Protein AF-A0AAD8WHF0-F1 (afdb_monomer_lite)

Secondary structure (DSSP, 8-state):
------BPPPPSSTT--PPPB--S-GGGS-HHHHHHHHHHHHHTT--HHHHHHHHHHHHHHHHHHHHHHHHHHHHHHT-

Sequence (79 aa):
MIDTLSVKQPAANDDEELIAYEGPDFNDLDENLQRAFHKYLELRGISPFTTNFLHEYMINKDSREYLFWLNKLKDFVKQ

pLDDT: mean 90.44, std 10.34, range [58.06, 98.5]

Structure (mmCIF, N/CA/C/O backbone):
data_AF-A0AAD8WHF0-F1
#
_entry.id   AF-A0AAD8WHF0-F1
#
loop_
_atom_site.group_PDB
_atom_site.id
_atom_site.type_symbol
_atom_site.label_atom_id
_atom_site.label_alt_id
_atom_site.label_comp_id
_atom_site.label_asym_id
_atom_site.label_entity_id
_atom_site.label_seq_id
_atom_site.pdbx_PDB_ins_code
_atom_site.Cartn_x
_atom_site.Cartn_y
_atom_site.Cartn_z
_atom_site.occupancy
_atom_site.B_iso_or_equiv
_atom_site.auth_seq_id
_atom_site.auth_comp_id
_atom_site.auth_asym_id
_atom_site.auth_atom_id
_atom_site.pdbx_PDB_model_num
ATOM 1 N N . MET A 1 1 ? 3.709 -5.564 -2.983 1.00 74.81 1 MET A N 1
ATOM 2 C CA . MET A 1 1 ? 3.811 -5.969 -4.401 1.00 74.81 1 MET A CA 1
ATOM 3 C C . MET A 1 1 ? 2.778 -5.161 -5.170 1.00 74.81 1 MET A C 1
ATOM 5 O O . MET A 1 1 ? 1.751 -4.854 -4.574 1.00 74.81 1 MET A O 1
ATOM 9 N N . ILE A 1 2 ? 3.072 -4.734 -6.400 1.00 87.50 2 ILE A N 1
ATOM 10 C CA . ILE A 1 2 ? 2.052 -4.127 -7.269 1.00 87.50 2 ILE A CA 1
ATOM 11 C C . ILE A 1 2 ? 1.231 -5.278 -7.839 1.00 87.50 2 ILE A C 1
ATOM 13 O O . ILE A 1 2 ? 1.816 -6.202 -8.392 1.00 87.50 2 ILE A O 1
ATOM 17 N N . ASP A 1 3 ? -0.083 -5.226 -7.647 1.00 86.69 3 ASP A N 1
ATOM 18 C CA . ASP A 1 3 ? -0.996 -6.299 -8.051 1.00 86.69 3 ASP A CA 1
ATOM 19 C C . ASP A 1 3 ? -1.502 -6.085 -9.486 1.00 86.69 3 ASP A C 1
ATOM 21 O O . ASP A 1 3 ? -1.390 -6.959 -10.336 1.00 86.69 3 ASP A O 1
ATOM 25 N N . THR A 1 4 ? -1.955 -4.867 -9.805 1.00 88.00 4 THR A N 1
ATOM 26 C CA . THR A 1 4 ? -2.534 -4.535 -11.117 1.00 88.00 4 THR A CA 1
ATOM 27 C C . THR A 1 4 ? -2.173 -3.111 -11.538 1.00 88.00 4 THR A C 1
ATOM 29 O O . THR A 1 4 ? -1.992 -2.227 -10.694 1.00 88.00 4 THR A O 1
ATOM 32 N N . LEU A 1 5 ? -2.096 -2.870 -12.850 1.00 88.81 5 LEU A N 1
ATOM 33 C CA . LEU A 1 5 ? -1.897 -1.545 -13.438 1.00 88.81 5 LEU A CA 1
ATOM 34 C C . LEU A 1 5 ? -2.970 -1.251 -14.480 1.00 88.81 5 LEU A C 1
ATOM 36 O O . LEU A 1 5 ? -2.937 -1.808 -15.565 1.00 88.81 5 LEU A O 1
ATOM 40 N N . SER A 1 6 ? -3.851 -0.292 -14.204 1.00 88.44 6 SER A N 1
ATOM 41 C CA . SER A 1 6 ? -4.847 0.140 -15.184 1.00 88.44 6 SER A CA 1
ATOM 42 C C . SER A 1 6 ? -4.593 1.552 -15.705 1.00 88.44 6 SER A C 1
ATOM 44 O O . SER A 1 6 ? -4.235 2.462 -14.953 1.00 88.44 6 SER A O 1
ATOM 46 N N . VAL A 1 7 ? -4.804 1.739 -17.008 1.00 86.62 7 VAL A N 1
ATOM 47 C CA . VAL A 1 7 ? -4.761 3.043 -17.673 1.00 86.62 7 VAL A CA 1
ATOM 48 C C . VAL A 1 7 ? -6.182 3.484 -18.003 1.00 86.62 7 VAL A C 1
ATOM 50 O O . VAL A 1 7 ? -6.880 2.858 -18.804 1.00 86.62 7 VAL A O 1
ATOM 53 N N . LYS A 1 8 ? -6.591 4.604 -17.404 1.00 84.88 8 LYS A N 1
ATOM 54 C CA . LYS A 1 8 ? -7.842 5.298 -17.722 1.00 84.88 8 LYS A CA 1
ATOM 55 C C . LYS A 1 8 ? -7.563 6.434 -18.699 1.00 84.88 8 LYS A C 1
ATOM 57 O O . LYS A 1 8 ? -6.646 7.226 -18.478 1.00 84.88 8 LYS A O 1
ATOM 62 N N . GLN A 1 9 ? -8.352 6.523 -19.767 1.00 79.75 9 GLN A N 1
ATOM 63 C CA . GLN A 1 9 ? -8.385 7.737 -20.580 1.00 79.75 9 GLN A CA 1
ATOM 64 C C . GLN A 1 9 ? -9.109 8.843 -19.803 1.00 79.75 9 GLN A C 1
ATOM 66 O O . GLN A 1 9 ? -10.056 8.546 -19.073 1.00 79.75 9 GLN A O 1
ATOM 71 N N . PRO A 1 10 ? -8.672 10.107 -19.927 1.00 74.00 10 PRO A N 1
ATOM 72 C CA . PRO A 1 10 ? -9.416 11.220 -19.357 1.00 74.00 10 PRO A CA 1
ATOM 73 C C . PRO A 1 10 ? -10.791 11.277 -20.031 1.00 74.00 10 PRO A C 1
ATOM 75 O O . PRO A 1 10 ? -10.871 11.420 -21.252 1.00 74.00 10 PRO A O 1
ATOM 78 N N . ALA A 1 11 ? -11.856 11.109 -19.247 1.00 70.50 11 ALA A N 1
ATOM 79 C CA . ALA A 1 11 ? -13.219 11.193 -19.754 1.00 70.50 11 ALA A CA 1
ATOM 80 C C . ALA A 1 11 ? -13.505 12.623 -20.236 1.00 70.50 11 ALA A C 1
ATOM 82 O O . ALA A 1 11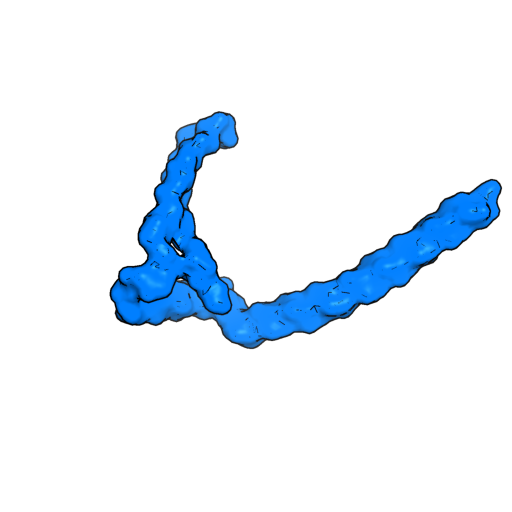 ? -13.030 13.594 -19.642 1.00 70.50 11 ALA A O 1
ATOM 83 N N . ALA A 1 12 ? -14.262 12.759 -21.328 1.00 68.56 12 ALA A N 1
ATOM 84 C CA . ALA A 1 12 ? -14.673 14.071 -21.824 1.00 68.56 12 ALA A CA 1
ATOM 85 C C . ALA A 1 12 ? -15.714 14.731 -20.898 1.00 68.56 12 ALA A C 1
ATOM 87 O O . ALA A 1 12 ? -15.780 15.956 -20.851 1.00 68.56 12 ALA A O 1
ATOM 88 N N . ASN A 1 13 ? -16.479 13.922 -20.151 1.00 68.38 13 ASN A N 1
ATOM 89 C CA . ASN A 1 13 ? -17.458 14.320 -19.138 1.00 68.38 13 ASN A CA 1
ATOM 90 C C . ASN A 1 13 ? -17.416 13.327 -17.958 1.00 68.38 13 ASN A C 1
ATOM 92 O O . ASN A 1 13 ? -17.132 12.150 -18.172 1.00 68.38 13 ASN A O 1
ATOM 96 N N . ASP A 1 14 ? -17.750 13.772 -16.742 1.00 64.56 14 ASP A N 1
ATOM 97 C CA . ASP A 1 14 ? -17.690 12.951 -15.513 1.00 64.56 14 ASP A CA 1
ATOM 98 C C . ASP A 1 14 ? -18.641 11.730 -15.519 1.00 64.56 14 ASP A C 1
ATOM 100 O O . ASP A 1 14 ? -18.456 10.801 -14.734 1.00 64.56 14 ASP A O 1
ATOM 104 N N . ASP A 1 15 ? -19.623 11.704 -16.427 1.00 64.94 15 ASP A N 1
ATOM 105 C CA . ASP A 1 15 ? -20.645 10.653 -16.533 1.00 64.94 15 ASP A CA 1
ATOM 106 C C . ASP A 1 15 ? -20.242 9.482 -17.458 1.00 64.94 15 ASP A C 1
ATOM 108 O O . ASP A 1 15 ? -20.918 8.452 -17.495 1.00 64.94 15 ASP A O 1
ATOM 112 N N . GLU A 1 16 ? -19.152 9.615 -18.224 1.00 65.44 16 GLU A N 1
ATOM 113 C CA . GLU A 1 16 ? -18.636 8.550 -19.094 1.00 65.44 16 GLU A CA 1
ATOM 114 C C . GLU A 1 16 ? -17.589 7.712 -18.353 1.00 65.44 16 GLU A C 1
ATOM 116 O O . GLU A 1 16 ? -16.380 7.937 -18.449 1.00 65.44 16 GLU A O 1
ATOM 121 N N . GLU A 1 17 ? -18.047 6.694 -17.624 1.00 66.75 17 GLU A N 1
ATOM 122 C CA . GLU A 1 17 ? -17.152 5.682 -17.063 1.00 66.75 17 GLU A CA 1
ATOM 123 C C . GLU A 1 17 ? -16.675 4.734 -18.176 1.00 66.75 17 GLU A C 1
ATOM 125 O O . GLU A 1 17 ? -17.249 3.676 -18.438 1.00 66.75 17 GLU A O 1
ATOM 130 N N . LEU A 1 18 ? -15.620 5.138 -18.886 1.00 72.12 18 LEU A N 1
ATOM 131 C CA . LEU A 1 18 ? -14.946 4.267 -19.845 1.00 72.12 18 LEU A CA 1
ATOM 132 C C . LEU A 1 18 ? -14.250 3.123 -19.101 1.00 72.12 18 LEU A C 1
ATOM 134 O O . LEU A 1 18 ? -13.505 3.351 -18.141 1.00 72.12 18 LEU A O 1
ATOM 138 N N . ILE A 1 19 ? -14.465 1.892 -19.579 1.00 78.12 19 ILE A N 1
ATOM 139 C CA . ILE A 1 19 ? -13.782 0.706 -19.055 1.00 78.12 19 ILE A CA 1
ATOM 140 C C . ILE A 1 19 ? -12.280 0.929 -19.205 1.00 78.12 19 ILE A C 1
ATOM 142 O O . ILE A 1 19 ? -11.764 1.166 -20.299 1.00 78.12 19 ILE A O 1
ATOM 146 N N . ALA A 1 20 ? -11.589 0.882 -18.075 1.00 82.38 20 ALA A N 1
ATOM 147 C CA . ALA A 1 20 ? -10.164 1.109 -18.026 1.00 82.38 20 ALA A CA 1
ATOM 148 C C . ALA A 1 20 ? -9.429 -0.078 -18.653 1.00 82.38 20 ALA A C 1
ATOM 150 O O . ALA A 1 20 ? -9.807 -1.231 -18.451 1.00 82.38 20 ALA A O 1
ATOM 151 N N . TYR A 1 21 ? -8.361 0.187 -19.402 1.00 83.12 21 TYR A N 1
ATOM 152 C CA . TYR A 1 21 ? -7.517 -0.898 -19.883 1.00 83.12 21 TYR A CA 1
ATOM 153 C C . TYR A 1 21 ? -6.707 -1.430 -18.700 1.00 83.12 21 TYR A C 1
ATOM 155 O O . TYR A 1 21 ? -5.910 -0.690 -18.125 1.00 83.12 21 TYR A O 1
ATOM 163 N N . GLU A 1 22 ? -6.942 -2.679 -18.305 1.00 82.94 22 GLU A N 1
ATOM 164 C CA . GLU A 1 22 ? -6.285 -3.320 -17.151 1.00 82.94 22 GLU A CA 1
ATOM 165 C C . GLU A 1 22 ? -4.882 -3.850 -17.461 1.00 82.94 22 GLU A C 1
ATOM 167 O O . GLU A 1 22 ? -4.115 -4.110 -16.543 1.00 82.94 22 GLU A O 1
ATOM 172 N N . GLY A 1 23 ? -4.520 -3.961 -18.742 1.00 83.12 23 GLY A N 1
ATOM 173 C CA . GLY A 1 23 ? -3.205 -4.458 -19.137 1.00 83.12 23 GLY A CA 1
ATOM 174 C C . GLY A 1 23 ? -2.957 -5.931 -18.790 1.00 83.12 23 GLY A C 1
ATOM 175 O O . GLY A 1 23 ? -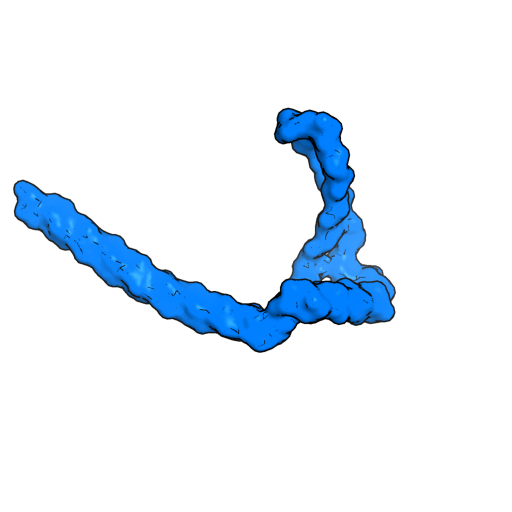3.860 -6.632 -18.340 1.00 83.12 23 GLY A O 1
ATOM 176 N N . PRO A 1 24 ? -1.744 -6.432 -19.079 1.00 90.44 24 PRO A N 1
ATOM 177 C CA . PRO A 1 24 ? -1.295 -7.724 -18.570 1.00 90.44 24 PRO A CA 1
ATOM 178 C C . PRO A 1 24 ? -1.025 -7.644 -17.060 1.00 90.44 24 PRO A C 1
ATOM 180 O O . PRO A 1 24 ? -0.812 -6.553 -16.520 1.00 90.44 24 PRO A O 1
ATOM 183 N N . ASP A 1 25 ? -0.953 -8.802 -16.403 1.00 90.62 25 ASP A N 1
ATOM 184 C CA . ASP A 1 25 ? -0.515 -8.882 -15.010 1.00 90.62 25 ASP A CA 1
ATOM 185 C C . ASP A 1 25 ? 0.852 -8.214 -14.833 1.00 90.62 25 ASP A C 1
ATOM 187 O O . ASP A 1 25 ? 1.749 -8.338 -15.672 1.00 90.62 25 ASP A O 1
ATOM 191 N N . PHE A 1 26 ? 1.039 -7.505 -13.716 1.00 91.75 26 PHE A N 1
ATOM 192 C CA . PHE A 1 26 ? 2.271 -6.745 -13.484 1.00 91.75 26 PHE A CA 1
ATOM 193 C C . PHE A 1 26 ? 3.520 -7.634 -13.541 1.00 91.75 26 PHE A C 1
ATOM 195 O O . PHE A 1 26 ? 4.560 -7.218 -14.052 1.00 91.75 26 PHE A O 1
ATOM 202 N N . ASN A 1 27 ? 3.397 -8.866 -13.043 1.00 91.81 27 ASN A N 1
ATOM 203 C CA . ASN A 1 27 ? 4.483 -9.842 -13.001 1.00 91.81 27 ASN A CA 1
ATOM 204 C C . ASN A 1 27 ? 4.894 -10.344 -14.395 1.00 91.81 27 ASN A C 1
ATOM 206 O O . ASN A 1 27 ? 6.031 -10.786 -14.552 1.00 91.81 27 ASN A O 1
ATOM 210 N N . ASP A 1 28 ? 4.014 -10.227 -15.393 1.00 93.62 28 ASP A N 1
ATOM 211 C CA . ASP A 1 28 ? 4.276 -10.634 -16.777 1.00 93.62 28 ASP A CA 1
ATOM 212 C C . ASP A 1 28 ? 4.955 -9.523 -17.602 1.00 93.62 28 ASP A C 1
ATOM 214 O O . ASP A 1 28 ? 5.345 -9.735 -18.753 1.00 93.62 28 ASP A O 1
ATOM 218 N N . LEU A 1 29 ? 5.112 -8.320 -17.038 1.00 93.31 29 LEU A N 1
ATOM 219 C CA . LEU A 1 29 ? 5.825 -7.217 -17.683 1.00 93.31 29 LEU A CA 1
ATOM 220 C C . LEU A 1 29 ? 7.338 -7.472 -17.732 1.00 93.31 29 LEU A C 1
ATOM 222 O O . LEU A 1 29 ? 7.901 -8.123 -16.857 1.00 93.31 29 LEU A O 1
ATOM 226 N N . ASP A 1 30 ? 8.025 -6.856 -18.698 1.00 95.94 30 ASP A N 1
ATOM 227 C CA . ASP A 1 30 ? 9.493 -6.836 -18.737 1.00 95.94 30 ASP A CA 1
ATOM 228 C C . ASP A 1 30 ? 10.089 -6.311 -17.416 1.00 95.94 30 ASP A C 1
ATOM 230 O O . ASP A 1 30 ? 9.637 -5.303 -16.866 1.00 95.94 30 ASP A O 1
ATOM 234 N N . GLU A 1 31 ? 11.151 -6.948 -16.922 1.00 96.06 31 GLU A N 1
ATOM 235 C CA . GLU A 1 31 ? 11.768 -6.605 -15.634 1.00 96.06 31 GLU A CA 1
ATOM 236 C C . GLU A 1 31 ? 12.273 -5.152 -15.570 1.00 96.06 31 GLU A C 1
ATOM 238 O O . GLU A 1 31 ? 12.255 -4.517 -14.510 1.00 96.06 31 GLU A O 1
ATOM 243 N N . ASN A 1 32 ? 12.740 -4.578 -16.687 1.00 97.50 32 ASN A N 1
ATOM 244 C CA . ASN A 1 32 ? 13.146 -3.170 -16.715 1.00 97.50 32 ASN A CA 1
ATOM 245 C C . ASN A 1 32 ? 11.939 -2.252 -16.565 1.00 97.50 32 ASN A C 1
ATOM 247 O O . ASN A 1 32 ? 12.034 -1.232 -15.881 1.00 97.50 32 ASN A O 1
ATOM 251 N N . LEU A 1 33 ? 10.812 -2.623 -17.171 1.00 95.25 33 LEU A N 1
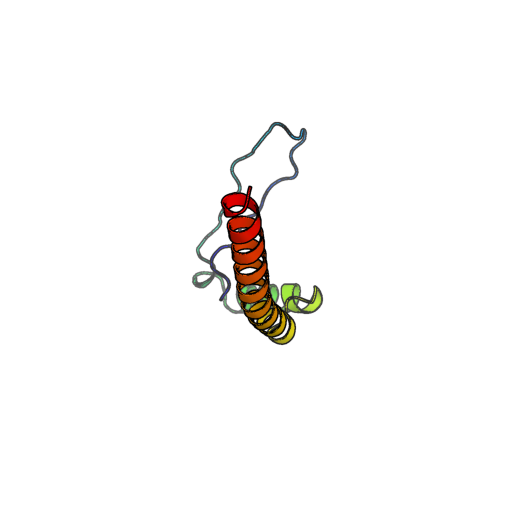ATOM 252 C CA . LEU A 1 33 ? 9.567 -1.879 -17.063 1.00 95.25 33 LEU A CA 1
ATOM 253 C C . LEU A 1 33 ? 9.004 -1.948 -15.637 1.00 95.25 33 LEU A C 1
ATOM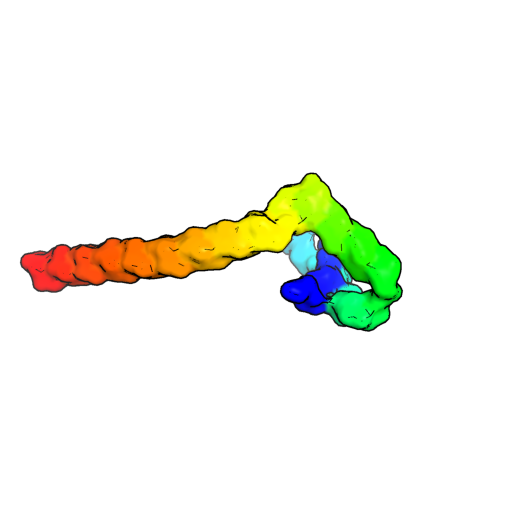 255 O O . LEU A 1 33 ? 8.659 -0.908 -15.076 1.00 95.25 33 LEU A O 1
ATOM 259 N N . GLN A 1 34 ? 9.012 -3.126 -15.005 1.00 95.50 34 GLN A N 1
ATOM 260 C CA . GLN A 1 34 ? 8.632 -3.274 -13.594 1.00 95.50 34 GLN A CA 1
ATOM 261 C C . GLN A 1 34 ? 9.491 -2.376 -12.686 1.00 95.50 34 GLN A C 1
ATOM 263 O O . GLN A 1 34 ? 8.971 -1.613 -11.866 1.00 95.50 34 GLN A O 1
ATOM 268 N N . ARG A 1 35 ? 10.820 -2.390 -12.875 1.00 95.94 35 ARG A N 1
ATOM 269 C CA . ARG A 1 35 ? 11.750 -1.521 -12.132 1.00 95.94 35 ARG A CA 1
ATOM 270 C C . ARG A 1 35 ? 11.497 -0.036 -12.382 1.00 95.94 35 ARG A C 1
ATOM 272 O O . ARG A 1 35 ? 11.587 0.762 -11.447 1.00 95.94 35 ARG A O 1
ATOM 279 N N . ALA A 1 36 ? 11.171 0.349 -13.615 1.00 97.00 36 ALA A N 1
ATOM 280 C CA . ALA A 1 36 ? 10.841 1.730 -13.950 1.00 97.00 36 ALA A CA 1
ATOM 281 C C . ALA A 1 36 ? 9.569 2.201 -13.228 1.00 97.00 36 ALA A C 1
ATOM 283 O O . ALA A 1 36 ? 9.564 3.309 -12.689 1.00 97.00 36 ALA A O 1
ATOM 284 N N . PHE A 1 37 ? 8.535 1.357 -13.142 1.00 95.31 37 PHE A N 1
ATOM 285 C CA . PHE A 1 37 ? 7.329 1.661 -12.368 1.00 95.31 37 PHE A CA 1
ATOM 286 C C . PHE A 1 37 ? 7.621 1.818 -10.876 1.00 95.31 37 PHE A C 1
ATOM 288 O O . PHE A 1 37 ? 7.194 2.806 -10.277 1.00 95.31 37 PHE A O 1
ATOM 295 N N . HIS A 1 38 ? 8.405 0.915 -10.282 1.00 95.38 38 HIS A N 1
ATOM 296 C CA . HIS A 1 38 ? 8.819 1.054 -8.884 1.00 95.38 38 HIS A CA 1
ATOM 297 C C . HIS A 1 38 ? 9.568 2.367 -8.634 1.00 95.38 38 HIS A C 1
ATOM 299 O O . HIS A 1 38 ? 9.203 3.118 -7.732 1.00 95.38 38 HIS A O 1
ATOM 305 N N . LYS A 1 39 ? 10.539 2.709 -9.488 1.00 96.88 39 LYS A N 1
ATOM 306 C CA . LYS A 1 39 ? 11.270 3.978 -9.388 1.00 96.88 39 LYS A CA 1
ATOM 307 C C . LYS A 1 39 ? 10.352 5.194 -9.547 1.00 96.88 39 LYS A C 1
ATOM 309 O O . LYS A 1 39 ? 10.522 6.190 -8.847 1.00 96.88 39 LYS A O 1
ATOM 314 N N . TYR A 1 40 ? 9.385 5.136 -10.463 1.00 96.38 40 TYR A N 1
ATOM 315 C CA . TYR A 1 40 ? 8.407 6.208 -10.650 1.00 96.38 40 TYR A CA 1
ATOM 316 C C . TYR A 1 40 ? 7.574 6.446 -9.381 1.00 96.38 40 TYR A C 1
ATOM 318 O O . TYR A 1 40 ? 7.407 7.593 -8.964 1.00 96.38 40 TYR A O 1
ATOM 326 N N . LEU A 1 41 ? 7.094 5.375 -8.743 1.00 96.25 41 LEU A N 1
ATOM 327 C CA . LEU A 1 41 ? 6.338 5.446 -7.489 1.00 96.25 41 LEU A CA 1
ATOM 328 C C . LEU A 1 41 ? 7.194 5.992 -6.338 1.00 96.25 41 LEU A C 1
ATOM 330 O O . LEU A 1 41 ? 6.743 6.882 -5.614 1.00 96.25 41 LEU A O 1
ATOM 334 N N . GLU A 1 42 ? 8.445 5.546 -6.222 1.00 96.19 42 GLU A N 1
ATOM 335 C CA . GLU A 1 42 ? 9.381 6.052 -5.211 1.00 96.19 42 GLU A CA 1
ATOM 336 C C . GLU A 1 42 ? 9.614 7.560 -5.343 1.00 96.19 42 GLU A C 1
ATOM 338 O O . GLU A 1 42 ? 9.553 8.281 -4.347 1.00 96.19 42 GLU A O 1
ATOM 343 N N . LEU A 1 43 ? 9.795 8.068 -6.568 1.00 97.38 43 LEU A N 1
ATOM 344 C CA . LEU A 1 43 ? 9.941 9.506 -6.832 1.00 97.38 43 LEU A CA 1
ATOM 345 C C . LEU A 1 43 ? 8.688 10.317 -6.464 1.00 97.38 43 LEU A C 1
ATOM 347 O O . LEU A 1 43 ? 8.785 11.515 -6.199 1.00 97.38 43 LEU A O 1
ATOM 351 N N . ARG A 1 44 ? 7.513 9.681 -6.427 1.00 96.31 44 ARG A N 1
ATOM 352 C CA . ARG A 1 44 ? 6.252 10.274 -5.951 1.00 96.31 44 ARG A CA 1
ATOM 353 C C . ARG A 1 44 ? 6.059 10.135 -4.437 1.00 96.31 44 ARG A C 1
ATOM 355 O O . ARG A 1 44 ? 5.013 10.522 -3.925 1.00 96.31 44 ARG A O 1
ATOM 362 N N . GLY A 1 45 ? 7.046 9.599 -3.721 1.00 95.62 45 GLY A N 1
ATOM 363 C CA . GLY A 1 45 ? 6.994 9.385 -2.276 1.00 95.62 45 GLY A CA 1
ATOM 364 C C . GLY A 1 45 ? 6.328 8.073 -1.864 1.00 95.62 45 GLY A C 1
ATOM 365 O O . GLY A 1 45 ? 6.195 7.816 -0.667 1.00 95.62 45 GLY A O 1
ATOM 366 N N . ILE A 1 46 ? 5.942 7.215 -2.812 1.00 96.31 46 ILE A N 1
ATOM 367 C CA . ILE A 1 46 ? 5.459 5.860 -2.532 1.00 96.31 46 ILE A CA 1
ATOM 368 C C . ILE A 1 46 ? 6.690 4.956 -2.445 1.00 96.31 46 ILE A C 1
ATOM 370 O O . ILE A 1 46 ? 7.136 4.368 -3.425 1.00 96.31 46 ILE A O 1
ATOM 374 N N . SER A 1 47 ? 7.270 4.907 -1.250 1.00 95.00 47 SER A N 1
ATOM 375 C CA . SER A 1 47 ? 8.479 4.146 -0.933 1.00 95.00 47 SER A CA 1
ATOM 376 C C . SER A 1 47 ? 8.195 3.103 0.154 1.00 95.00 47 SER A C 1
ATOM 378 O O . SER A 1 47 ? 7.198 3.247 0.871 1.00 95.00 47 SER A O 1
ATOM 380 N N . PRO A 1 48 ? 9.084 2.111 0.360 1.00 93.12 48 PRO A N 1
ATOM 381 C CA . PRO A 1 48 ? 8.955 1.156 1.462 1.00 93.12 48 PRO A CA 1
ATOM 382 C C . PRO A 1 48 ? 8.807 1.821 2.840 1.00 93.12 48 PRO A C 1
ATOM 384 O O . PRO A 1 48 ? 8.072 1.336 3.698 1.00 93.12 48 PRO A O 1
ATOM 387 N N . PHE A 1 49 ? 9.464 2.967 3.054 1.00 95.56 49 PHE A N 1
ATOM 388 C CA . PHE A 1 49 ? 9.316 3.745 4.285 1.00 95.56 49 PHE A CA 1
ATOM 389 C C . PHE A 1 49 ? 7.878 4.252 4.459 1.00 95.56 49 PHE A C 1
ATOM 391 O O . PHE A 1 49 ? 7.270 4.045 5.509 1.00 95.56 49 PHE A O 1
ATOM 398 N N . THR A 1 50 ? 7.314 4.868 3.418 1.00 96.19 50 THR A N 1
ATOM 399 C CA . THR A 1 50 ? 5.951 5.415 3.438 1.00 96.19 50 THR A CA 1
ATOM 400 C C . THR A 1 50 ? 4.908 4.315 3.613 1.00 96.19 50 THR A C 1
ATOM 402 O O . THR A 1 50 ? 3.956 4.491 4.370 1.00 96.19 50 THR A O 1
ATOM 405 N N . THR A 1 51 ? 5.088 3.165 2.956 1.00 94.38 51 THR A N 1
ATOM 406 C CA . THR A 1 51 ? 4.163 2.031 3.091 1.00 94.38 51 THR A CA 1
ATOM 407 C C . THR A 1 51 ? 4.202 1.429 4.493 1.00 94.38 51 THR A C 1
ATOM 409 O O . THR A 1 51 ? 3.146 1.135 5.046 1.00 94.38 51 THR A O 1
ATOM 412 N N . ASN A 1 52 ? 5.388 1.307 5.102 1.00 96.31 52 ASN A N 1
ATOM 413 C CA . ASN A 1 52 ? 5.522 0.821 6.478 1.00 96.31 52 ASN A CA 1
ATOM 414 C C . ASN A 1 52 ? 4.900 1.801 7.476 1.00 96.31 52 ASN A C 1
ATOM 416 O O . ASN A 1 52 ? 4.132 1.394 8.341 1.00 96.31 52 ASN A O 1
ATOM 420 N N . PHE A 1 53 ? 5.169 3.099 7.319 1.00 97.12 53 PHE A N 1
ATOM 421 C CA . PHE A 1 53 ? 4.535 4.128 8.140 1.00 97.12 53 PHE A CA 1
ATOM 422 C C . PHE A 1 53 ? 3.005 4.065 8.049 1.00 97.12 53 PHE A C 1
ATOM 424 O O . PHE A 1 53 ? 2.325 4.105 9.073 1.00 97.12 53 PHE A O 1
ATOM 431 N N . LEU A 1 54 ? 2.459 3.942 6.834 1.00 97.31 54 LEU A N 1
ATOM 432 C CA . LEU A 1 54 ? 1.017 3.850 6.627 1.00 97.31 54 LEU A CA 1
ATOM 433 C C . LEU A 1 54 ? 0.429 2.603 7.300 1.00 97.31 54 LEU A C 1
ATOM 435 O O . LEU A 1 54 ? -0.631 2.701 7.911 1.00 97.31 54 LEU A O 1
ATOM 439 N N . HIS A 1 55 ? 1.118 1.462 7.236 1.00 96.75 55 HIS A N 1
ATOM 440 C CA . HIS A 1 55 ? 0.687 0.231 7.897 1.00 96.75 55 HIS A CA 1
ATOM 441 C C . HIS A 1 55 ? 0.579 0.400 9.420 1.00 96.75 55 HIS A C 1
ATOM 443 O O . HIS A 1 55 ? -0.480 0.146 9.994 1.00 96.75 55 HIS A O 1
ATOM 449 N N . GLU A 1 56 ? 1.628 0.920 10.063 1.00 97.81 56 GLU A N 1
ATOM 450 C CA . GLU A 1 56 ? 1.625 1.198 11.507 1.00 97.81 56 GLU A CA 1
ATOM 451 C C . GLU A 1 56 ? 0.540 2.211 11.891 1.00 97.81 56 GLU A C 1
ATOM 453 O O . GLU A 1 56 ? -0.185 2.048 12.878 1.00 97.81 56 GLU A 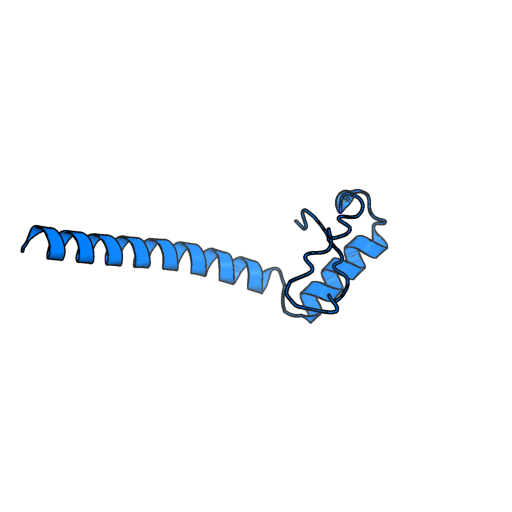O 1
ATOM 458 N N . TYR A 1 57 ? 0.382 3.255 11.074 1.00 98.00 57 TYR A N 1
ATOM 459 C CA . TYR A 1 57 ? -0.665 4.248 11.261 1.00 98.00 57 TYR A CA 1
ATOM 460 C C . TYR A 1 57 ? -2.063 3.621 11.196 1.00 98.00 57 TYR A C 1
ATOM 462 O O . TYR A 1 57 ? -2.906 3.934 12.037 1.00 98.00 57 TYR A O 1
ATOM 470 N N . MET A 1 58 ? -2.317 2.728 10.234 1.00 97.81 58 MET A N 1
ATOM 471 C CA . MET A 1 58 ? -3.603 2.044 10.082 1.00 97.81 58 MET A CA 1
ATOM 472 C C . MET A 1 58 ? -3.935 1.175 11.296 1.00 97.81 58 MET A C 1
ATOM 474 O O . MET A 1 58 ? -5.053 1.263 11.795 1.00 97.81 58 MET A O 1
ATOM 478 N N . ILE A 1 59 ? -2.971 0.412 11.822 1.00 97.56 59 ILE A N 1
ATOM 479 C CA . ILE A 1 59 ? -3.160 -0.402 13.036 1.00 97.56 59 ILE A CA 1
ATOM 480 C C . ILE A 1 59 ? -3.528 0.486 14.233 1.00 97.56 59 ILE A C 1
ATOM 482 O O . ILE A 1 59 ? -4.466 0.197 14.984 1.00 97.56 59 ILE A O 1
ATOM 486 N N . ASN A 1 60 ? -2.812 1.601 14.413 1.00 98.06 60 ASN A N 1
ATOM 487 C CA . ASN A 1 60 ? -3.100 2.531 15.502 1.00 98.06 60 ASN A CA 1
ATOM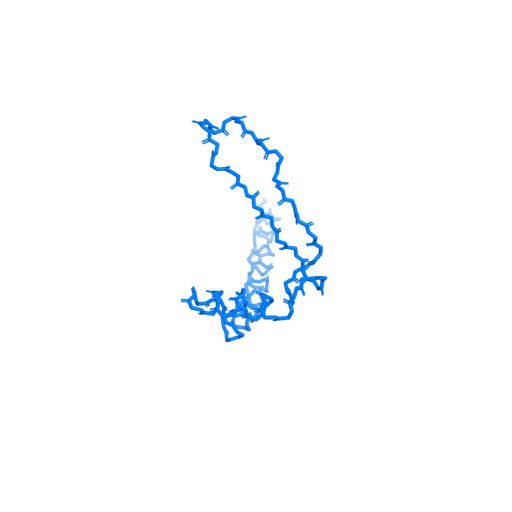 488 C C . ASN A 1 60 ? -4.475 3.194 15.347 1.00 98.06 60 ASN A C 1
ATOM 490 O O . ASN A 1 60 ? -5.212 3.339 16.325 1.00 98.06 60 ASN A O 1
ATOM 494 N N . LYS A 1 61 ? -4.820 3.596 14.120 1.00 98.19 61 LYS A N 1
ATOM 495 C CA . LYS A 1 61 ? -6.106 4.209 13.795 1.00 98.19 61 LYS A CA 1
ATOM 496 C C . LYS A 1 61 ? -7.257 3.249 14.087 1.00 98.19 61 LYS A C 1
ATOM 498 O O . LYS A 1 61 ? -8.183 3.661 14.776 1.00 98.19 61 LYS A O 1
ATOM 503 N N . ASP A 1 62 ? -7.160 1.996 13.651 1.00 98.06 62 ASP A N 1
ATOM 504 C CA . ASP A 1 62 ? -8.176 0.963 13.884 1.00 98.06 62 ASP A CA 1
ATOM 505 C C . ASP A 1 62 ? -8.476 0.796 15.383 1.00 98.06 62 ASP A C 1
ATOM 507 O O . ASP A 1 62 ? -9.617 0.924 15.828 1.00 98.06 62 ASP A O 1
ATOM 511 N N . SER A 1 63 ? -7.425 0.682 16.201 1.00 97.44 63 SER A N 1
ATOM 512 C CA . SER A 1 63 ? -7.563 0.595 17.662 1.00 97.44 63 SER A CA 1
ATOM 513 C C . SER A 1 63 ? -8.255 1.827 18.266 1.00 97.44 63 SER A C 1
ATOM 515 O O . SER A 1 63 ? -9.098 1.714 19.161 1.00 97.44 63 SER A O 1
ATOM 517 N N . ARG A 1 64 ? -7.907 3.030 17.789 1.00 98.25 64 ARG A N 1
ATOM 518 C CA . ARG A 1 64 ? -8.501 4.291 18.263 1.00 98.25 64 ARG A CA 1
ATOM 519 C C . ARG A 1 64 ? -9.961 4.429 17.845 1.00 98.25 64 ARG A C 1
ATOM 521 O O . ARG A 1 64 ? -10.776 4.866 18.657 1.00 98.25 64 ARG A O 1
ATOM 528 N N . GLU A 1 65 ? -10.290 4.070 16.610 1.00 98.38 65 GLU A N 1
ATOM 529 C CA . GLU A 1 65 ? -11.654 4.108 16.086 1.00 98.38 65 GLU A CA 1
ATOM 530 C C . GLU A 1 65 ? -12.544 3.091 16.798 1.00 98.38 65 GLU A C 1
ATOM 532 O O . GLU A 1 65 ? -13.660 3.437 17.187 1.00 98.38 65 GLU A O 1
ATOM 537 N N . TYR A 1 66 ? -12.029 1.896 17.090 1.00 98.25 66 TYR A N 1
ATOM 538 C CA . TYR A 1 66 ? -12.747 0.898 17.875 1.00 98.25 66 TYR A CA 1
ATOM 539 C C . TYR A 1 66 ? -13.073 1.391 19.293 1.00 98.25 66 TYR A C 1
ATOM 541 O O . TYR A 1 66 ? -14.220 1.313 19.739 1.00 98.25 66 TYR A O 1
ATOM 549 N N . LEU A 1 67 ? -12.101 1.982 19.999 1.00 98.38 67 LEU A N 1
ATOM 550 C CA . LEU A 1 67 ? -12.343 2.577 21.320 1.00 98.38 67 LEU A CA 1
ATOM 551 C C . LEU A 1 67 ? -13.344 3.734 21.260 1.00 98.38 67 LEU A C 1
ATOM 553 O O . LEU A 1 67 ? -14.193 3.879 22.143 1.00 98.38 67 LEU A O 1
ATOM 557 N N . PHE A 1 68 ? -13.254 4.574 20.232 1.00 98.38 68 PHE A N 1
ATOM 558 C CA . PHE A 1 68 ? -14.209 5.655 20.029 1.00 98.38 68 PHE A CA 1
ATOM 559 C C . PHE A 1 68 ? -15.624 5.112 19.802 1.00 98.38 68 PHE A C 1
ATOM 561 O O . PHE A 1 68 ? -16.568 5.582 20.439 1.00 98.38 68 PHE A O 1
ATOM 568 N N . TRP A 1 69 ? -15.763 4.084 18.965 1.00 98.50 69 TRP A N 1
ATOM 569 C CA . TRP A 1 69 ? -17.030 3.407 18.710 1.00 98.50 69 TRP A CA 1
ATOM 570 C C . TRP A 1 69 ? -17.629 2.805 19.988 1.00 98.50 69 TRP A C 1
ATOM 572 O O . TRP A 1 69 ? -18.800 3.046 20.281 1.00 98.50 69 TRP A O 1
ATOM 582 N N . LEU A 1 70 ? -16.829 2.121 20.813 1.00 98.38 70 LEU A N 1
ATOM 583 C CA . LEU A 1 70 ? -17.288 1.581 22.099 1.00 98.38 70 LEU A CA 1
ATOM 584 C C . LEU A 1 70 ? -17.782 2.672 23.056 1.00 98.38 70 LEU A C 1
ATOM 586 O O . LEU A 1 70 ? -18.788 2.486 23.742 1.00 98.38 70 LEU A O 1
ATOM 590 N N . ASN A 1 71 ? -17.104 3.822 23.100 1.00 98.00 71 ASN A N 1
ATOM 591 C CA . ASN A 1 71 ? -17.560 4.953 23.908 1.00 98.00 71 ASN A CA 1
ATOM 592 C C . ASN A 1 71 ? -18.900 5.499 23.402 1.00 98.00 71 ASN A C 1
ATOM 594 O O . ASN A 1 71 ? -19.806 5.719 24.202 1.00 98.00 71 ASN A O 1
ATOM 598 N N . LYS A 1 72 ? -19.067 5.632 22.080 1.00 98.00 72 LYS A N 1
ATOM 599 C CA . LYS A 1 72 ? -20.348 6.031 21.479 1.00 98.00 72 LYS A CA 1
ATOM 600 C C . LYS A 1 72 ? -21.468 5.042 21.792 1.00 98.00 72 LYS A C 1
ATOM 602 O O . LYS A 1 72 ? -22.565 5.470 22.137 1.00 98.00 72 LYS A O 1
ATOM 607 N N . LEU A 1 73 ? -21.189 3.741 21.730 1.00 98.12 73 LEU A N 1
ATOM 608 C CA . LEU A 1 73 ? -22.152 2.697 22.075 1.00 98.12 73 LEU A CA 1
ATOM 609 C C . LEU A 1 73 ? -22.559 2.769 23.553 1.00 98.12 73 LEU A C 1
ATOM 611 O O . LEU A 1 73 ? -23.740 2.698 23.879 1.00 98.12 73 LEU A O 1
ATOM 615 N N . LYS A 1 74 ? -21.587 2.950 24.450 1.00 97.56 74 LYS A N 1
ATOM 616 C CA . LYS A 1 74 ? -21.837 3.118 25.885 1.00 97.56 74 LYS A CA 1
ATOM 617 C C . LYS A 1 74 ? -22.728 4.326 26.169 1.00 97.56 74 LYS A C 1
ATOM 619 O O . LYS A 1 74 ? -23.630 4.216 26.994 1.00 97.56 74 LYS A O 1
ATOM 624 N N . ASP A 1 75 ? -22.471 5.459 25.523 1.00 97.69 75 ASP A N 1
ATOM 625 C CA . ASP A 1 75 ? -23.276 6.669 25.707 1.00 97.69 75 ASP A CA 1
ATOM 626 C C . ASP A 1 75 ? -24.696 6.491 25.158 1.00 97.69 75 ASP A C 1
ATOM 628 O O . ASP A 1 75 ? -25.644 6.953 25.783 1.00 97.69 75 ASP A O 1
ATOM 632 N N . PHE A 1 76 ? -24.849 5.769 24.044 1.00 97.50 76 PHE A N 1
ATOM 633 C CA . PHE A 1 76 ? -26.152 5.421 23.477 1.00 97.50 76 PHE A CA 1
ATOM 634 C C . PHE A 1 76 ? -26.987 4.534 24.414 1.00 97.50 76 PHE A C 1
ATOM 636 O O . PHE A 1 76 ? -28.158 4.813 24.620 1.00 97.50 76 PHE A O 1
ATOM 643 N N . VAL A 1 77 ? -26.393 3.502 25.028 1.00 96.56 77 VAL A N 1
ATOM 644 C CA . VAL A 1 77 ? -27.106 2.581 25.945 1.00 96.56 77 VAL A CA 1
ATOM 645 C C . VAL A 1 77 ? -27.475 3.234 27.283 1.00 96.56 77 VAL A C 1
ATOM 647 O O . VAL A 1 77 ? -28.369 2.762 27.977 1.00 96.56 77 VAL A O 1
ATOM 650 N N . LYS A 1 78 ? -26.763 4.290 27.686 1.00 93.00 78 LYS A N 1
ATOM 651 C CA . LYS A 1 78 ? -27.038 5.027 28.928 1.00 93.00 78 LYS A CA 1
ATOM 652 C C . LYS A 1 78 ? -28.205 6.014 28.828 1.00 93.00 78 LYS A C 1
ATOM 654 O O . LYS A 1 78 ? -28.599 6.530 29.874 1.00 93.00 78 LYS A O 1
ATOM 659 N N . GLN A 1 79 ? -28.664 6.334 27.617 1.00 58.06 79 GLN A N 1
ATOM 660 C CA . GLN A 1 79 ? -29.874 7.134 27.394 1.00 58.06 79 GLN A CA 1
ATOM 661 C C . GLN A 1 79 ? -31.118 6.333 27.770 1.00 58.06 79 GLN A C 1
ATOM 663 O O . GLN A 1 79 ? -32.049 6.967 28.311 1.00 58.06 79 GLN A O 1
#

Radius of gyration: 20.41 Å; chains: 1; bounding box: 43×25×51 Å

Organism: Lolium multiflorum (NCBI:txid4521)

InterPro domains:
  IPR003428 Mitochondrial glycoprotein [PF02330] (4-77)
  IPR003428 Mitochondrial glycoprotein [PTHR10826] (2-78)
  IPR036561 Mitochondrial glycoprotein superfamily [G3DSA:3.10.280.10] (1-78)
  IPR036561 Mitochondrial glycoprotein superfamily [SSF54529] (9-78)

Foldseek 3Di:
DDFWDWADDDDPDPPDPDDTHGDDTLVPDDPVVNVVVQVVCVVVVNDPVVVVVVVVVVVVVVVVVVVVVVVVVVVVVVD